Protein AF-A0A0M3HTD2-F1 (afdb_monomer_lite)

Foldseek 3Di:
DLVVVLVCLCVVCVVVVNNVVSVVVSVVSVVVVVVVCCVPPVPVVVVVVVVVVVCCVVPVVVVVVVVVVVVDDPPPDDPVNVVVVVVVVVVVLVVQLVVQLVVCVVVVDDPVVSNVRSVVVNDPPCVVVVVVVVVVVVVVVVVVVVVVVVVVVVVVVPPD

Organism: Ascaris lumbricoides (NCBI:txid6252)

Structure (mmCIF, N/CA/C/O backbone):
data_AF-A0A0M3HTD2-F1
#
_entry.id   AF-A0A0M3HTD2-F1
#
loop_
_atom_site.group_PDB
_atom_site.id
_atom_site.type_symbol
_atom_site.label_atom_id
_atom_site.label_alt_id
_atom_site.label_comp_id
_atom_site.label_asym_id
_atom_site.label_entity_id
_atom_site.label_seq_id
_atom_site.pdbx_PDB_ins_code
_atom_site.Cartn_x
_atom_site.Cartn_y
_atom_site.Cartn_z
_atom_site.occupancy
_atom_site.B_iso_or_equiv
_atom_site.auth_seq_id
_atom_site.auth_comp_id
_atom_site.auth_asym_id
_atom_site.auth_atom_id
_atom_site.pdbx_PDB_model_num
ATOM 1 N N . MET A 1 1 ? -11.853 -19.263 -11.765 1.00 74.38 1 MET A N 1
ATOM 2 C CA . MET A 1 1 ? -11.130 -20.191 -10.865 1.00 74.38 1 MET A CA 1
ATOM 3 C C . MET A 1 1 ? -10.338 -19.459 -9.788 1.00 74.38 1 MET A C 1
ATOM 5 O O . MET A 1 1 ? -10.539 -19.754 -8.624 1.00 74.38 1 MET A O 1
ATOM 9 N N . LEU A 1 2 ? -9.506 -18.466 -10.119 1.00 84.75 2 LEU A N 1
ATOM 10 C CA . LEU A 1 2 ? -8.703 -17.774 -9.099 1.00 84.75 2 LEU A CA 1
ATOM 11 C C . LEU A 1 2 ? -9.551 -17.008 -8.065 1.00 84.75 2 LEU A C 1
ATOM 13 O O . LEU A 1 2 ? -9.326 -17.150 -6.870 1.00 84.75 2 LEU A O 1
ATOM 17 N N . LEU A 1 3 ? -10.589 -16.291 -8.515 1.00 87.00 3 LEU A N 1
ATOM 18 C CA . LEU A 1 3 ? -11.537 -15.593 -7.635 1.00 87.00 3 LEU A CA 1
ATOM 19 C C . LEU A 1 3 ? -12.274 -16.553 -6.684 1.00 87.00 3 LEU A C 1
ATOM 21 O O . LEU A 1 3 ? -12.353 -16.298 -5.490 1.00 87.00 3 LEU A O 1
ATOM 25 N N . SER A 1 4 ? -12.784 -17.678 -7.196 1.00 91.00 4 SER A N 1
ATOM 26 C CA . SER A 1 4 ? -13.514 -18.662 -6.387 1.00 91.00 4 SER A CA 1
ATOM 27 C C . SER A 1 4 ? -12.612 -19.320 -5.345 1.00 91.00 4 SER A C 1
ATOM 29 O O . SER A 1 4 ? -13.015 -19.482 -4.198 1.00 91.00 4 SER A O 1
ATOM 31 N N . THR A 1 5 ? -11.369 -19.644 -5.714 1.00 89.81 5 THR A N 1
ATOM 32 C CA . THR A 1 5 ? -10.379 -20.174 -4.771 1.00 89.81 5 THR A CA 1
ATOM 33 C C . THR A 1 5 ? -9.983 -19.118 -3.738 1.00 89.81 5 THR A C 1
ATOM 35 O O . THR A 1 5 ? -9.890 -19.439 -2.558 1.00 89.81 5 THR A O 1
ATOM 38 N N . ALA A 1 6 ? -9.829 -17.850 -4.132 1.00 91.19 6 ALA A N 1
ATOM 39 C CA . ALA A 1 6 ? -9.536 -16.763 -3.199 1.00 91.19 6 ALA A CA 1
ATOM 40 C C . ALA A 1 6 ? -10.668 -16.547 -2.180 1.00 91.19 6 ALA A C 1
ATOM 42 O O . ALA A 1 6 ? -10.401 -16.424 -0.987 1.00 91.19 6 ALA A O 1
ATOM 43 N N . LEU A 1 7 ? -11.928 -16.573 -2.625 1.00 91.50 7 LEU A N 1
ATOM 44 C CA . LEU A 1 7 ? -13.091 -16.503 -1.736 1.00 91.50 7 LEU A CA 1
ATOM 45 C C . LEU A 1 7 ? -13.151 -17.711 -0.791 1.00 91.50 7 LEU A C 1
ATOM 47 O O . LEU A 1 7 ? -13.395 -17.536 0.400 1.00 91.50 7 LEU A O 1
ATOM 51 N N . ALA A 1 8 ? -12.860 -18.917 -1.288 1.00 91.44 8 ALA A N 1
ATOM 52 C CA . ALA A 1 8 ? -12.800 -20.119 -0.458 1.00 91.44 8 ALA A CA 1
ATOM 53 C C . ALA A 1 8 ? -11.725 -20.014 0.636 1.00 91.44 8 ALA A C 1
ATOM 55 O O . ALA A 1 8 ? -12.004 -20.339 1.786 1.00 91.44 8 ALA A O 1
ATOM 56 N N . PHE A 1 9 ? -10.530 -19.499 0.323 1.00 90.88 9 PHE A N 1
ATOM 57 C CA . PHE A 1 9 ? -9.494 -19.253 1.334 1.00 90.88 9 PHE A CA 1
ATOM 58 C C . PHE A 1 9 ? -9.879 -18.141 2.314 1.00 90.88 9 PHE A C 1
ATOM 60 O O . PHE A 1 9 ? -9.595 -18.260 3.504 1.00 90.88 9 PHE A O 1
ATOM 67 N N . LEU A 1 10 ? -10.559 -17.088 1.855 1.00 91.19 10 LEU A N 1
ATOM 68 C CA . LEU A 1 10 ? -11.001 -15.995 2.720 1.00 91.19 10 LEU A CA 1
ATOM 69 C C . LEU A 1 10 ? -12.034 -16.471 3.752 1.00 91.19 10 LEU A C 1
ATOM 71 O O . LEU A 1 10 ? -11.874 -16.232 4.950 1.00 91.19 10 LEU A O 1
ATOM 75 N N . PHE A 1 11 ? -13.072 -17.179 3.302 1.00 92.44 11 PHE A N 1
ATOM 76 C CA . PHE A 1 11 ? -14.109 -17.713 4.186 1.00 92.44 11 PHE A CA 1
ATOM 77 C C . PHE A 1 11 ? -13.612 -18.907 5.005 1.00 92.44 11 PHE A C 1
ATOM 79 O O . PHE A 1 11 ? -13.913 -18.994 6.194 1.00 92.44 11 PHE A O 1
ATOM 86 N N . GLY A 1 12 ? -12.791 -19.777 4.412 1.00 91.00 12 GLY A N 1
ATOM 87 C CA . GLY A 1 12 ? -12.184 -20.916 5.101 1.00 91.00 12 GLY A CA 1
ATOM 88 C C . GLY A 1 12 ? -11.265 -20.483 6.242 1.00 91.00 12 GLY A C 1
ATOM 89 O O . GLY A 1 12 ? -11.370 -20.997 7.351 1.00 91.00 12 GLY A O 1
ATOM 90 N N . SER A 1 13 ? -10.429 -19.465 6.023 1.00 91.06 13 SER A N 1
ATOM 91 C CA . SER A 1 13 ? -9.562 -18.925 7.077 1.00 91.06 13 SER A CA 1
ATOM 92 C C . SER A 1 13 ? -10.359 -18.265 8.204 1.00 91.06 13 SER A C 1
ATOM 94 O O . SER A 1 13 ? -9.965 -18.336 9.368 1.00 91.06 13 SER A O 1
ATOM 96 N N . ARG A 1 14 ? -11.510 -17.664 7.877 1.00 89.00 14 ARG A N 1
ATOM 97 C CA . ARG A 1 14 ? -12.422 -17.099 8.877 1.00 89.00 14 ARG A CA 1
ATOM 98 C C . ARG A 1 14 ? -13.110 -18.185 9.707 1.00 89.00 14 ARG A C 1
ATOM 100 O O . ARG A 1 14 ? -13.253 -17.998 10.909 1.00 89.00 14 ARG A O 1
ATOM 107 N N . ALA A 1 15 ? -13.468 -19.319 9.102 1.00 91.12 15 ALA A N 1
ATOM 108 C CA . ALA A 1 15 ? -14.055 -20.461 9.808 1.00 91.12 15 ALA A CA 1
ATOM 109 C C . ALA A 1 15 ? -13.076 -21.123 10.797 1.00 91.12 15 ALA A C 1
ATOM 111 O O . ALA A 1 15 ? -13.491 -21.588 11.852 1.00 91.12 15 ALA A O 1
ATOM 112 N N . ILE A 1 16 ? -11.775 -21.120 10.483 1.00 88.94 16 ILE A N 1
ATOM 113 C CA . ILE A 1 16 ? -10.708 -21.674 11.340 1.00 88.94 16 ILE A CA 1
ATOM 114 C C . ILE A 1 16 ? -10.308 -20.695 12.471 1.00 88.94 16 ILE A C 1
ATOM 116 O O . ILE A 1 16 ? -9.540 -21.043 13.361 1.00 88.94 16 ILE A O 1
ATOM 120 N N . GLY A 1 17 ? -10.827 -19.460 12.472 1.00 88.62 17 GLY A N 1
ATOM 121 C CA . GLY A 1 17 ? -10.496 -18.431 13.468 1.00 88.62 17 GLY A CA 1
ATOM 122 C C . GLY A 1 17 ? -9.190 -17.673 13.192 1.00 88.62 17 GLY A C 1
ATOM 123 O O . GLY A 1 17 ? -8.854 -16.733 13.909 1.00 88.62 17 GLY A O 1
ATOM 124 N N . CYS A 1 18 ? -8.469 -18.003 12.117 1.00 83.06 18 CYS A N 1
ATOM 125 C CA . CYS A 1 18 ? -7.273 -17.279 11.686 1.00 83.06 18 CYS A CA 1
ATOM 126 C C . CYS A 1 18 ? -7.641 -16.192 10.669 1.00 83.06 18 CYS A C 1
ATOM 128 O O . CYS A 1 18 ? -7.528 -16.387 9.464 1.00 83.06 18 CYS A O 1
ATOM 130 N N . GLN A 1 19 ? -8.068 -15.017 11.125 1.00 78.19 19 GLN A N 1
ATOM 131 C CA . GLN A 1 19 ? -8.617 -13.987 10.231 1.00 78.19 19 GLN A CA 1
ATOM 132 C C . GLN A 1 19 ? -7.586 -13.382 9.252 1.00 78.19 19 GLN A C 1
ATOM 134 O O . GLN A 1 19 ? -7.939 -13.021 8.131 1.00 78.19 19 GLN A O 1
ATOM 139 N N . SER A 1 20 ? -6.305 -13.320 9.634 1.00 82.69 20 SER A N 1
ATOM 140 C CA . SER A 1 20 ? -5.223 -12.771 8.800 1.00 82.69 20 SER A CA 1
ATOM 141 C C . SER A 1 20 ? -4.640 -13.778 7.800 1.00 82.69 20 SER A C 1
ATOM 143 O O . SER A 1 20 ? -4.235 -13.388 6.704 1.00 82.69 20 SER A O 1
ATOM 145 N N . GLY A 1 21 ? -4.632 -15.074 8.138 1.00 87.44 21 GLY A N 1
ATOM 146 C CA . GLY A 1 21 ? -3.997 -16.129 7.336 1.00 87.44 21 GLY A CA 1
ATOM 147 C C . GLY A 1 21 ? -4.546 -16.233 5.911 1.00 87.44 21 GLY A C 1
ATOM 148 O O . GLY A 1 21 ? -3.784 -16.420 4.963 1.00 87.44 21 GLY A O 1
ATOM 149 N N . GLY A 1 22 ? -5.852 -16.018 5.740 1.00 89.62 22 GLY A N 1
ATOM 150 C CA . GLY A 1 22 ? -6.523 -16.079 4.444 1.00 89.62 22 GLY A CA 1
ATOM 151 C C . GLY A 1 22 ? -6.003 -15.029 3.469 1.00 89.62 22 GLY A C 1
ATOM 152 O O . GLY A 1 22 ? -5.741 -15.349 2.314 1.00 89.62 22 GLY A O 1
ATOM 153 N N . VAL A 1 23 ? -5.767 -13.798 3.932 1.00 90.25 23 VAL A N 1
ATOM 154 C CA . VAL A 1 23 ? -5.247 -12.713 3.081 1.00 90.25 23 VAL A CA 1
ATOM 155 C C . VAL A 1 23 ? -3.831 -13.035 2.601 1.00 90.25 23 VAL A C 1
ATOM 157 O O . VAL A 1 23 ? -3.532 -12.878 1.415 1.00 90.25 23 VAL A O 1
ATOM 160 N N . PHE A 1 24 ? -2.977 -13.558 3.487 1.00 90.25 24 PHE A N 1
ATOM 161 C CA . PHE A 1 24 ? -1.629 -13.995 3.116 1.00 90.25 24 PHE A CA 1
ATOM 162 C C . PHE A 1 24 ? -1.655 -15.159 2.118 1.00 90.25 24 PHE A C 1
ATOM 164 O O . PHE A 1 24 ? -0.933 -15.124 1.121 1.00 90.25 24 PHE A O 1
ATOM 171 N N . ALA A 1 25 ? -2.520 -16.153 2.331 1.00 91.38 25 ALA A N 1
ATOM 172 C CA . ALA A 1 25 ? -2.673 -17.279 1.412 1.00 91.38 25 ALA A CA 1
ATOM 173 C C . ALA A 1 25 ? -3.113 -16.816 0.014 1.00 91.38 25 ALA A C 1
ATOM 175 O O . ALA A 1 25 ? -2.529 -17.225 -0.991 1.00 91.38 25 ALA A O 1
ATOM 176 N N . ILE A 1 26 ? -4.087 -15.904 -0.061 1.00 93.81 26 ILE A N 1
ATOM 177 C CA . ILE A 1 26 ? -4.566 -15.329 -1.325 1.00 93.81 26 ILE A CA 1
ATOM 178 C C . ILE A 1 26 ? -3.446 -14.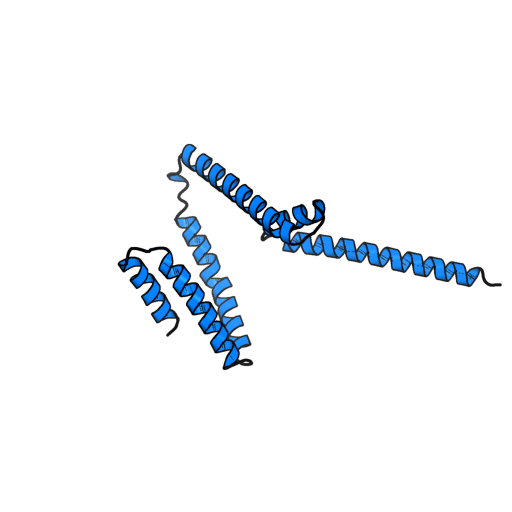559 -2.037 1.00 93.81 26 ILE A C 1
ATOM 180 O O . ILE A 1 26 ? -3.300 -14.686 -3.256 1.00 93.81 26 ILE A O 1
ATOM 184 N N . ALA A 1 27 ? -2.627 -13.799 -1.303 1.00 92.19 27 ALA A N 1
ATOM 185 C CA . ALA A 1 27 ? -1.503 -13.064 -1.880 1.00 92.19 27 ALA A CA 1
ATOM 186 C C . ALA A 1 27 ? -0.476 -14.010 -2.523 1.00 92.19 27 ALA A C 1
ATOM 188 O O . ALA A 1 27 ? -0.114 -13.831 -3.688 1.00 92.19 27 ALA A O 1
ATOM 189 N N . VAL A 1 28 ? -0.067 -15.061 -1.805 1.00 93.62 28 VAL A N 1
ATOM 190 C CA . VAL A 1 28 ? 0.881 -16.064 -2.316 1.00 93.62 28 VAL A CA 1
ATOM 191 C C . VAL A 1 28 ? 0.306 -16.792 -3.535 1.00 93.62 28 VAL A C 1
ATOM 193 O O . VAL A 1 28 ? 0.978 -16.902 -4.562 1.00 93.62 28 VAL A O 1
ATOM 196 N N . LEU A 1 29 ? -0.957 -17.219 -3.472 1.00 92.38 29 LEU A N 1
ATOM 197 C CA . LEU A 1 29 ? -1.641 -17.877 -4.590 1.00 92.38 29 LEU A CA 1
ATOM 198 C C . LEU A 1 29 ? -1.709 -16.988 -5.834 1.00 92.38 29 LEU A C 1
ATOM 200 O O . LEU A 1 29 ? -1.495 -17.466 -6.950 1.00 92.38 29 LEU A O 1
ATOM 204 N N . THR A 1 30 ? -1.962 -15.693 -5.651 1.00 90.81 30 THR A N 1
ATOM 205 C CA . THR A 1 30 ? -2.025 -14.731 -6.757 1.00 90.81 30 THR A CA 1
ATOM 206 C C . THR A 1 30 ? -0.654 -14.552 -7.409 1.00 90.81 30 THR A C 1
ATOM 208 O O . THR A 1 30 ? -0.564 -14.562 -8.635 1.00 90.81 30 THR A O 1
ATOM 211 N N . ILE A 1 31 ? 0.428 -14.476 -6.623 1.00 91.31 31 ILE A N 1
ATOM 212 C CA . ILE A 1 31 ? 1.802 -14.393 -7.152 1.00 91.31 31 ILE A CA 1
ATOM 213 C C . ILE A 1 31 ? 2.138 -15.638 -7.983 1.00 91.31 31 ILE A C 1
ATOM 215 O O . ILE A 1 31 ? 2.624 -15.514 -9.109 1.00 91.31 31 ILE A O 1
ATOM 219 N N . ILE A 1 32 ? 1.833 -16.833 -7.467 1.00 92.44 32 ILE A N 1
ATOM 220 C CA . ILE A 1 32 ? 2.083 -18.102 -8.168 1.00 92.44 32 ILE A CA 1
ATOM 221 C C . ILE A 1 32 ? 1.291 -18.164 -9.477 1.00 92.44 32 ILE A C 1
ATOM 223 O O . ILE A 1 32 ? 1.823 -18.559 -10.516 1.00 92.44 32 ILE A O 1
ATOM 227 N N . ALA A 1 33 ? 0.025 -17.756 -9.450 1.00 90.00 33 ALA A N 1
ATOM 228 C CA . ALA A 1 33 ? -0.820 -17.770 -10.633 1.00 90.00 33 ALA A CA 1
ATOM 229 C C . ALA A 1 33 ? -0.348 -16.781 -11.704 1.00 90.00 33 ALA A C 1
ATOM 231 O O . ALA A 1 33 ? -0.285 -17.147 -12.876 1.00 90.00 33 ALA A O 1
ATOM 232 N N . VAL A 1 34 ? 0.038 -15.561 -11.315 1.00 87.12 34 VAL A N 1
ATOM 233 C CA . VAL A 1 34 ? 0.607 -14.574 -12.245 1.00 87.12 34 VAL A CA 1
ATOM 234 C C . VAL A 1 34 ? 1.922 -15.089 -12.832 1.00 87.12 34 VAL A C 1
ATOM 236 O O . VAL A 1 34 ? 2.151 -14.935 -14.031 1.00 87.12 34 VAL A O 1
ATOM 239 N N . TYR A 1 35 ? 2.768 -15.739 -12.029 1.00 89.50 35 TYR A N 1
ATOM 240 C CA . TYR A 1 35 ? 4.014 -16.336 -12.510 1.00 89.50 35 TYR A CA 1
ATOM 241 C C . TYR A 1 35 ? 3.764 -17.441 -13.548 1.00 89.50 35 TYR A C 1
ATOM 243 O O . TYR A 1 35 ? 4.345 -17.404 -14.634 1.00 89.50 35 TYR A O 1
ATOM 251 N N . ARG A 1 36 ? 2.850 -18.379 -13.262 1.00 89.62 36 ARG A N 1
ATOM 252 C CA . ARG A 1 36 ? 2.474 -19.449 -14.205 1.00 89.62 36 ARG A CA 1
ATOM 253 C C . ARG A 1 36 ? 1.853 -18.894 -15.483 1.00 89.62 36 ARG A C 1
ATOM 255 O O . ARG A 1 36 ? 2.244 -19.293 -16.573 1.00 89.62 36 ARG A O 1
ATOM 262 N N . TRP A 1 37 ? 0.960 -17.912 -15.363 1.00 86.00 37 TRP A N 1
ATOM 263 C CA . TRP A 1 37 ? 0.348 -17.263 -16.523 1.00 86.00 37 TRP A CA 1
ATOM 264 C C . TRP A 1 37 ? 1.409 -16.584 -17.405 1.00 86.00 37 TRP A C 1
ATOM 266 O O . TRP A 1 37 ? 1.365 -16.707 -18.631 1.00 86.00 37 TRP A O 1
ATOM 276 N N . LYS A 1 38 ? 2.405 -15.922 -16.794 1.00 86.50 38 LYS A N 1
ATOM 277 C CA . LYS A 1 38 ? 3.559 -15.327 -17.495 1.00 86.50 38 LYS A CA 1
ATOM 278 C C . LYS A 1 38 ? 4.401 -16.336 -18.259 1.00 86.50 38 LYS A C 1
ATOM 280 O O . LYS A 1 38 ? 4.954 -15.962 -19.294 1.00 86.50 38 LYS A O 1
ATOM 285 N N . LEU A 1 39 ? 4.488 -17.572 -17.783 1.00 86.69 39 LEU A N 1
ATOM 286 C CA . LEU A 1 39 ? 5.197 -18.641 -18.475 1.00 86.69 39 LEU A CA 1
ATOM 287 C C . LEU A 1 39 ? 4.416 -19.128 -19.706 1.00 86.69 39 LEU A C 1
ATOM 289 O O . LEU A 1 39 ? 4.992 -19.207 -20.788 1.00 86.69 39 LEU A O 1
ATOM 293 N N . ASP A 1 40 ? 3.108 -19.355 -19.561 1.00 87.00 40 ASP A N 1
ATOM 294 C CA . ASP A 1 40 ? 2.279 -19.964 -20.610 1.00 87.00 40 ASP A CA 1
ATOM 295 C C . ASP A 1 40 ? 1.931 -19.007 -21.768 1.00 87.00 40 ASP A C 1
ATOM 297 O O . ASP A 1 40 ? 1.770 -19.447 -22.904 1.00 87.00 40 ASP A O 1
ATOM 301 N N . ASN A 1 41 ? 1.788 -17.694 -21.525 1.00 79.12 41 ASN A N 1
ATOM 302 C CA . ASN A 1 41 ? 1.250 -16.757 -22.531 1.00 79.12 41 ASN A CA 1
ATOM 303 C C . ASN A 1 41 ? 1.932 -15.372 -22.538 1.00 79.12 41 ASN A C 1
ATOM 305 O O . ASN A 1 41 ? 1.297 -14.341 -22.298 1.00 79.12 41 ASN A O 1
ATOM 309 N N . ARG A 1 42 ? 3.223 -15.322 -22.893 1.00 72.62 42 ARG A N 1
ATOM 310 C CA . ARG A 1 42 ? 4.073 -14.107 -22.842 1.00 72.62 42 ARG A CA 1
ATOM 311 C C . ARG A 1 42 ? 3.512 -12.881 -23.585 1.00 72.62 42 ARG A C 1
ATOM 313 O O . ARG A 1 42 ? 3.614 -11.772 -23.074 1.00 72.62 42 ARG A O 1
ATOM 320 N N . TYR A 1 43 ? 2.911 -13.056 -24.766 1.00 72.19 43 TYR A N 1
ATOM 321 C CA . TYR A 1 43 ? 2.492 -11.931 -25.624 1.00 72.19 43 TYR A CA 1
ATOM 322 C C . TYR A 1 43 ? 1.066 -11.420 -25.357 1.00 72.19 43 TYR A C 1
ATOM 324 O O . TYR A 1 43 ? 0.788 -10.240 -25.563 1.00 72.19 43 TYR A O 1
ATOM 332 N N . LYS A 1 44 ? 0.151 -12.278 -24.881 1.00 75.06 44 LYS A N 1
ATOM 333 C CA . LYS A 1 44 ? -1.265 -11.913 -24.653 1.00 75.06 44 LYS A CA 1
ATOM 334 C C . LYS A 1 44 ? -1.494 -11.203 -23.311 1.00 75.06 44 LYS A C 1
ATOM 336 O O . LYS A 1 44 ? -2.442 -10.437 -23.183 1.00 75.06 44 LYS A O 1
ATOM 341 N N . ILE A 1 45 ? -0.587 -11.381 -22.350 1.00 80.50 45 ILE A N 1
ATOM 342 C CA . ILE A 1 45 ? -0.656 -10.787 -21.002 1.00 80.50 45 ILE A CA 1
ATOM 343 C C . ILE A 1 45 ? -0.721 -9.267 -21.000 1.00 80.50 45 ILE A C 1
ATOM 345 O O . ILE A 1 45 ? -1.408 -8.690 -20.167 1.00 80.50 45 ILE A O 1
ATOM 349 N N . ILE A 1 46 ? -0.033 -8.611 -21.935 1.00 81.00 46 ILE A N 1
ATOM 350 C CA . ILE A 1 46 ? 0.120 -7.152 -21.912 1.00 81.00 46 ILE A CA 1
ATOM 351 C C . ILE A 1 46 ? -1.239 -6.449 -22.062 1.00 81.00 46 ILE A C 1
ATOM 353 O O . ILE A 1 46 ? -1.437 -5.374 -21.500 1.00 81.00 46 ILE A O 1
ATOM 357 N N . LYS A 1 47 ? -2.185 -7.036 -22.809 1.00 83.56 47 LYS A N 1
ATOM 358 C CA . LYS A 1 47 ? -3.538 -6.474 -22.957 1.00 83.56 47 LYS A CA 1
ATOM 359 C C . LYS A 1 47 ? -4.368 -6.664 -21.686 1.00 83.56 47 LYS A C 1
ATOM 361 O O . LYS A 1 47 ? -4.965 -5.702 -21.212 1.00 83.56 47 LYS A O 1
ATOM 366 N N . GLU A 1 48 ? -4.338 -7.864 -21.113 1.00 85.12 48 GLU A N 1
ATOM 367 C CA . GLU A 1 48 ? -5.100 -8.213 -19.907 1.00 85.12 48 GLU A CA 1
ATOM 368 C C . GLU A 1 48 ? -4.603 -7.455 -18.666 1.00 85.12 48 GLU A C 1
ATOM 370 O O . GLU A 1 48 ? -5.397 -6.921 -17.895 1.00 85.12 48 GLU A O 1
ATOM 375 N N . GLU A 1 49 ? -3.282 -7.325 -18.500 1.00 86.06 49 GLU A N 1
ATOM 376 C CA . GLU A 1 49 ? -2.673 -6.580 -17.390 1.00 86.06 49 GLU A CA 1
ATOM 377 C C . GLU A 1 49 ? -3.046 -5.090 -17.445 1.00 86.06 49 GLU A C 1
ATOM 379 O O . GLU A 1 49 ? -3.353 -4.476 -16.419 1.00 86.06 49 GLU A O 1
ATOM 384 N N . LYS A 1 50 ? -3.097 -4.510 -18.653 1.00 88.00 50 LYS A N 1
ATOM 385 C CA . LYS A 1 50 ? -3.546 -3.125 -18.853 1.00 88.00 50 LYS A CA 1
ATOM 386 C C . LYS A 1 50 ? -5.023 -2.957 -18.514 1.00 88.00 50 LYS A C 1
ATOM 388 O O . LYS A 1 50 ? -5.364 -2.013 -17.807 1.00 88.00 50 LYS A O 1
ATOM 393 N N . ALA A 1 51 ? -5.881 -3.867 -18.973 1.00 89.25 51 ALA A N 1
ATOM 394 C CA . ALA A 1 51 ? -7.308 -3.831 -18.658 1.00 89.25 51 ALA A CA 1
ATOM 395 C C . ALA A 1 51 ? -7.550 -3.918 -17.141 1.00 89.25 51 ALA A C 1
ATOM 397 O O . ALA A 1 51 ? -8.298 -3.112 -16.587 1.00 89.25 51 ALA A O 1
ATOM 398 N N . PHE A 1 52 ? -6.847 -4.824 -16.454 1.00 87.50 52 PHE A N 1
ATOM 399 C CA . PHE A 1 52 ? -6.940 -4.966 -15.002 1.00 87.50 52 PHE A CA 1
ATOM 400 C C . PHE A 1 52 ? -6.420 -3.731 -14.256 1.00 87.50 52 PHE A C 1
ATOM 402 O O . PHE A 1 52 ? -7.032 -3.290 -13.286 1.00 87.50 52 PHE A O 1
ATOM 409 N N . THR A 1 53 ? -5.327 -3.127 -14.731 1.00 88.69 53 THR A N 1
ATOM 410 C CA . THR A 1 53 ? -4.787 -1.888 -14.148 1.00 88.69 53 THR A CA 1
ATOM 411 C C . THR A 1 53 ? -5.795 -0.744 -14.239 1.00 88.69 53 THR A C 1
ATOM 413 O O . THR A 1 53 ? -6.048 -0.071 -13.241 1.00 88.69 53 THR A O 1
ATOM 416 N N . VAL A 1 54 ? -6.413 -0.554 -15.408 1.00 92.50 54 VAL A N 1
ATOM 417 C CA . VAL A 1 54 ? -7.429 0.490 -15.613 1.00 92.50 54 VAL A CA 1
ATOM 418 C C . VAL A 1 54 ? -8.659 0.227 -14.744 1.00 92.50 54 VAL A C 1
ATOM 420 O O . VAL A 1 54 ? -9.140 1.142 -14.078 1.00 92.50 54 VAL A O 1
ATOM 423 N N . MET A 1 55 ? -9.129 -1.023 -14.678 1.00 91.56 55 MET A N 1
ATOM 424 C CA . MET A 1 55 ? -10.235 -1.411 -13.798 1.00 91.56 55 MET A CA 1
ATOM 425 C C . MET A 1 55 ? -9.918 -1.108 -12.327 1.00 91.56 55 MET A C 1
ATOM 427 O O . MET A 1 55 ? -10.743 -0.529 -11.622 1.00 91.56 55 MET A O 1
ATOM 431 N N . PHE A 1 56 ? -8.715 -1.449 -11.864 1.00 88.62 56 PHE A N 1
ATOM 432 C CA . PHE A 1 56 ? -8.303 -1.208 -10.484 1.00 88.62 56 PHE A CA 1
ATOM 433 C C . PHE A 1 56 ? -8.222 0.288 -10.156 1.00 88.62 56 PHE A C 1
ATOM 435 O O . PHE A 1 56 ? -8.700 0.711 -9.103 1.00 88.62 56 PHE A O 1
ATOM 442 N N . GLN A 1 57 ? -7.655 1.097 -11.054 1.00 91.31 57 GLN A N 1
ATOM 443 C CA . GLN A 1 57 ? -7.518 2.541 -10.848 1.00 91.31 57 GLN A CA 1
ATOM 444 C C . GLN A 1 57 ? -8.862 3.273 -10.862 1.00 91.31 57 GLN A C 1
ATOM 446 O O . GLN A 1 57 ? -9.066 4.170 -10.049 1.00 91.31 57 GLN A O 1
ATOM 451 N N . LEU A 1 58 ? -9.777 2.895 -11.759 1.00 92.50 58 LEU A N 1
ATOM 452 C CA . LEU A 1 58 ? -11.065 3.577 -11.900 1.00 92.50 58 LEU A CA 1
ATOM 453 C C . LEU A 1 58 ? -12.111 3.111 -10.887 1.00 92.50 58 LEU A C 1
ATOM 455 O O . LEU A 1 58 ? -12.948 3.910 -10.481 1.00 92.50 58 LEU A O 1
ATOM 459 N N . PHE A 1 59 ? -12.087 1.837 -10.490 1.00 91.44 59 PHE A N 1
ATOM 460 C CA . PHE A 1 59 ? -13.126 1.259 -9.639 1.00 91.44 59 PHE A CA 1
ATOM 461 C C . PHE A 1 59 ? -12.617 0.931 -8.235 1.00 91.44 59 PHE A C 1
ATOM 463 O O . PHE A 1 59 ? -13.074 1.515 -7.256 1.00 91.44 59 PHE A O 1
ATOM 470 N N . SER A 1 60 ? -11.651 0.020 -8.106 1.00 90.06 60 SER A N 1
ATOM 471 C CA . SER A 1 60 ? -11.235 -0.482 -6.788 1.00 90.06 60 SER A CA 1
ATOM 472 C C . SER A 1 60 ? -10.575 0.586 -5.920 1.00 90.06 60 SER A C 1
ATOM 474 O O . SER A 1 60 ? -10.853 0.655 -4.726 1.00 90.06 60 SER A O 1
ATOM 476 N N . MET A 1 61 ? -9.726 1.432 -6.504 1.00 91.12 61 MET A N 1
ATOM 477 C CA . MET A 1 61 ? -9.011 2.482 -5.781 1.00 91.12 61 MET A CA 1
ATOM 478 C C . MET A 1 61 ? -9.960 3.494 -5.110 1.00 91.12 61 MET A C 1
ATOM 480 O O . MET A 1 61 ? -9.870 3.638 -3.889 1.00 91.12 61 MET A O 1
ATOM 484 N N . PRO A 1 62 ? -10.895 4.159 -5.820 1.00 92.25 62 PRO A N 1
ATOM 485 C CA . PRO A 1 62 ? -11.838 5.069 -5.172 1.00 92.25 62 PRO A CA 1
ATOM 486 C C . PRO A 1 62 ? -12.781 4.351 -4.202 1.00 92.25 62 PRO A C 1
ATOM 488 O O . PRO A 1 62 ? -13.073 4.904 -3.147 1.00 92.25 62 PRO A O 1
ATOM 491 N N . VAL A 1 63 ? -13.202 3.112 -4.493 1.00 94.00 63 VAL A N 1
ATOM 492 C CA . VAL A 1 63 ? -14.045 2.325 -3.573 1.00 94.00 63 VAL A CA 1
ATOM 493 C C . VAL A 1 63 ? -13.324 2.044 -2.253 1.00 94.00 63 VAL A C 1
ATOM 495 O O . VAL A 1 63 ? -13.926 2.201 -1.196 1.00 94.00 63 VAL A O 1
ATOM 498 N N . MET A 1 64 ? -12.037 1.681 -2.281 1.00 90.75 64 MET A N 1
ATOM 499 C CA . MET A 1 64 ? -11.253 1.469 -1.058 1.00 90.75 64 MET A CA 1
ATOM 500 C C . MET A 1 64 ? -11.133 2.751 -0.231 1.00 90.75 64 MET A C 1
ATOM 502 O O . MET A 1 64 ? -11.292 2.703 0.986 1.00 90.75 64 MET A O 1
ATOM 506 N N . PHE A 1 65 ? -10.899 3.898 -0.874 1.00 90.00 65 PHE A N 1
ATOM 507 C CA . PHE A 1 65 ? -10.861 5.181 -0.168 1.00 90.00 65 PHE A CA 1
ATOM 508 C C . PHE A 1 65 ? -12.225 5.581 0.394 1.00 90.00 65 PHE A C 1
ATOM 510 O O . PHE A 1 65 ? -12.289 6.071 1.518 1.00 90.00 65 PHE A O 1
ATOM 517 N N . ALA A 1 66 ? -13.306 5.329 -0.344 1.00 92.44 66 ALA A N 1
ATOM 518 C CA . ALA A 1 66 ? -14.662 5.582 0.125 1.00 92.44 66 ALA A CA 1
ATOM 519 C C . ALA A 1 66 ? -15.017 4.709 1.337 1.00 92.44 66 ALA A C 1
ATOM 521 O O . ALA A 1 66 ? -15.592 5.217 2.291 1.00 92.44 66 ALA A O 1
ATOM 522 N N . LEU A 1 67 ? -14.628 3.428 1.339 1.00 90.06 67 LEU A N 1
ATOM 523 C CA . LEU A 1 67 ? -14.867 2.519 2.465 1.00 90.06 67 LEU A CA 1
ATOM 524 C C . LEU A 1 67 ? -14.087 2.928 3.716 1.00 90.06 67 LEU A C 1
ATOM 526 O O . LEU A 1 67 ? -14.656 2.975 4.799 1.00 90.06 67 LEU A O 1
ATOM 530 N N . ILE A 1 68 ? -12.801 3.257 3.563 1.00 89.31 68 ILE A N 1
ATOM 531 C CA . ILE A 1 68 ? -11.974 3.738 4.680 1.00 89.31 68 ILE A CA 1
ATOM 532 C C . ILE A 1 68 ? -12.536 5.059 5.222 1.00 89.31 68 ILE A C 1
ATOM 534 O O . ILE A 1 68 ? -12.562 5.262 6.430 1.00 89.31 68 ILE A O 1
ATOM 538 N N . GLY A 1 69 ? -12.997 5.948 4.336 1.00 86.56 69 GLY A N 1
ATOM 539 C CA . GLY A 1 69 ? -13.642 7.201 4.723 1.00 86.56 69 GLY A CA 1
ATOM 540 C C . GLY A 1 69 ? -14.997 6.999 5.404 1.00 86.56 69 GLY A C 1
ATOM 541 O O . GLY A 1 69 ? -15.320 7.744 6.319 1.00 86.56 69 GLY A O 1
ATOM 542 N N . TYR A 1 70 ? -15.762 5.984 4.998 1.00 87.31 70 TYR A N 1
ATOM 543 C CA . TYR A 1 70 ? -17.033 5.619 5.624 1.00 87.31 70 TYR A CA 1
ATOM 544 C C . TYR A 1 70 ? -16.843 5.079 7.046 1.00 87.31 70 TYR A C 1
ATOM 546 O O . TYR A 1 70 ? -17.583 5.462 7.945 1.00 87.31 70 TYR A O 1
ATOM 554 N N . ASP A 1 71 ? -15.826 4.242 7.261 1.00 84.06 71 ASP A N 1
ATOM 555 C CA . ASP A 1 71 ? -15.469 3.746 8.599 1.00 84.06 71 ASP A CA 1
ATOM 556 C C . ASP A 1 71 ? -14.968 4.869 9.531 1.00 84.06 71 ASP A C 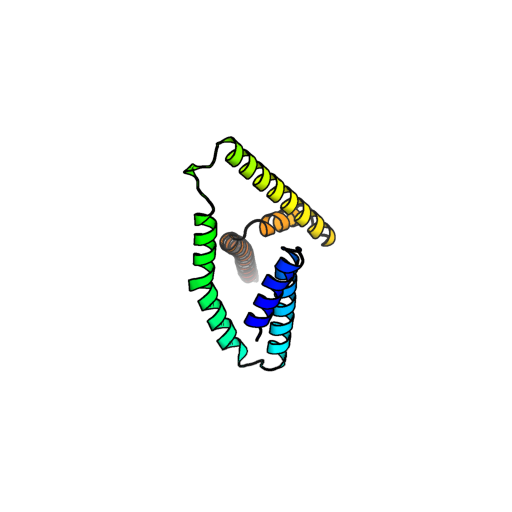1
ATOM 558 O O . ASP A 1 71 ? -14.947 4.713 10.752 1.00 84.06 71 ASP A O 1
ATOM 562 N N . PHE A 1 72 ? -14.550 6.011 8.976 1.00 80.69 72 PHE A N 1
ATOM 563 C CA . PHE A 1 72 ? -14.011 7.135 9.735 1.00 80.69 72 PHE A CA 1
ATOM 564 C C . PHE A 1 72 ? -15.110 8.134 10.135 1.00 80.69 72 PHE A C 1
ATOM 566 O O . PHE A 1 72 ? -15.244 9.218 9.565 1.00 80.69 72 PHE A O 1
ATOM 573 N N . GLU A 1 73 ? -15.900 7.787 11.153 1.00 81.44 73 GLU A N 1
ATOM 574 C CA . GLU A 1 73 ? -16.960 8.658 11.675 1.00 81.44 73 GLU A CA 1
ATOM 575 C C . GLU A 1 73 ? -16.420 9.700 12.679 1.00 81.44 73 GLU A C 1
ATOM 577 O O . GLU A 1 73 ? -16.219 9.423 13.862 1.00 81.44 73 GLU A O 1
ATOM 582 N N . ILE A 1 74 ? -16.216 10.939 12.218 1.00 71.56 74 ILE A N 1
ATOM 583 C CA . ILE A 1 74 ? -15.667 12.056 13.021 1.00 71.56 74 ILE A CA 1
ATOM 584 C C . ILE A 1 74 ? -16.599 12.467 14.172 1.00 71.56 74 ILE A C 1
ATOM 586 O O . ILE A 1 74 ? -16.134 12.908 15.220 1.00 71.56 74 ILE A O 1
ATOM 590 N N . THR A 1 75 ? -17.908 12.276 14.014 1.00 76.94 75 THR A N 1
ATOM 591 C CA . THR A 1 75 ? -18.932 12.671 14.994 1.00 76.94 75 THR A CA 1
ATOM 592 C C . THR A 1 75 ? -18.847 11.897 16.308 1.00 76.94 75 THR A C 1
ATOM 594 O O . THR A 1 75 ? -19.247 12.416 17.347 1.00 76.94 75 THR A O 1
ATOM 597 N N . ASN A 1 76 ? -18.315 10.672 16.271 1.00 74.31 76 ASN A N 1
ATOM 598 C CA . ASN A 1 76 ? -18.226 9.777 17.426 1.00 74.31 76 ASN A CA 1
ATOM 599 C C . ASN A 1 76 ? -16.795 9.696 18.006 1.00 74.31 76 ASN A C 1
ATOM 601 O O . ASN A 1 76 ? -16.522 8.946 18.944 1.00 74.31 76 ASN A O 1
ATOM 605 N N . LEU A 1 77 ? -15.851 10.462 17.446 1.00 75.25 77 LEU A N 1
ATOM 606 C CA . LEU A 1 77 ? -14.444 10.445 17.838 1.00 75.25 77 LEU A CA 1
ATOM 607 C C . LEU A 1 77 ? -14.167 11.490 18.928 1.00 75.25 77 LEU A C 1
ATOM 609 O O . LEU A 1 77 ? -14.033 12.683 18.667 1.00 75.25 77 LEU A O 1
ATOM 613 N N . GLY A 1 78 ? -14.024 11.030 20.172 1.00 84.00 78 GLY A N 1
ATOM 614 C CA . GLY A 1 78 ? -13.531 11.869 21.266 1.00 84.00 78 GLY A CA 1
ATOM 615 C C . GLY A 1 78 ? -12.083 12.332 21.040 1.00 84.00 78 GLY A C 1
ATOM 616 O O . GLY A 1 78 ? -11.271 11.610 20.457 1.00 84.00 78 GLY A O 1
ATOM 617 N N . ILE A 1 79 ? -11.727 13.511 21.573 1.00 82.88 79 ILE A N 1
ATOM 618 C CA . ILE A 1 79 ? -10.368 14.098 21.496 1.00 82.88 79 ILE A CA 1
ATOM 619 C C . ILE A 1 79 ? -9.270 13.094 21.905 1.00 82.88 79 ILE A C 1
ATOM 621 O O . ILE A 1 79 ? -8.195 13.065 21.308 1.00 82.88 79 ILE A O 1
ATOM 625 N N . GLN A 1 80 ? -9.550 12.240 22.895 1.00 84.19 80 GLN A N 1
ATOM 626 C CA . GLN A 1 80 ? -8.606 11.242 23.410 1.00 84.19 80 GLN A CA 1
ATOM 627 C C . GLN A 1 80 ? -8.274 10.157 22.371 1.00 84.19 80 GLN A C 1
ATOM 629 O O . GLN A 1 80 ? -7.112 9.774 22.202 1.00 84.19 80 GLN A O 1
ATOM 634 N N . THR A 1 81 ? -9.279 9.690 21.625 1.00 86.00 81 THR A N 1
ATOM 635 C CA . THR A 1 81 ? -9.111 8.698 20.554 1.00 86.00 81 THR A CA 1
ATOM 636 C C . THR A 1 81 ? -8.299 9.275 19.400 1.00 86.00 81 THR A C 1
ATOM 638 O O . THR A 1 81 ? -7.408 8.605 18.880 1.00 86.00 81 THR A O 1
ATOM 641 N N . ILE A 1 82 ? -8.545 10.541 19.049 1.00 87.44 82 ILE A N 1
ATOM 642 C CA . ILE A 1 82 ? -7.788 11.247 18.007 1.00 87.44 82 ILE A CA 1
ATOM 643 C C . ILE A 1 82 ? -6.312 11.346 18.405 1.00 87.44 82 ILE A C 1
ATOM 645 O O . ILE A 1 82 ? -5.437 10.988 17.616 1.00 87.44 82 ILE A O 1
ATOM 649 N N . LEU A 1 83 ? -6.026 11.760 19.643 1.00 88.00 83 LEU A N 1
ATOM 650 C CA . LEU A 1 83 ? -4.654 11.899 20.130 1.00 88.00 83 LEU A CA 1
ATOM 651 C C . LEU A 1 83 ? -3.910 10.557 20.159 1.00 88.00 83 LEU A C 1
ATOM 653 O O . LEU A 1 83 ? -2.749 10.481 19.756 1.00 88.00 83 LEU A O 1
ATOM 657 N N . THR A 1 84 ? -4.593 9.485 20.564 1.00 88.44 84 THR A N 1
ATOM 658 C CA . THR A 1 84 ? -4.020 8.132 20.568 1.00 88.44 84 THR A CA 1
ATOM 659 C C . THR A 1 84 ? -3.774 7.639 19.140 1.00 88.44 84 THR A C 1
ATOM 661 O O . THR A 1 84 ? -2.727 7.057 18.863 1.00 88.44 84 THR A O 1
ATOM 664 N N . GLY A 1 85 ? -4.675 7.947 18.202 1.00 89.00 85 GLY A N 1
ATOM 665 C CA . GLY A 1 85 ? -4.475 7.691 16.775 1.00 89.00 85 GLY A CA 1
ATOM 666 C C . GLY A 1 85 ? -3.224 8.383 16.227 1.00 89.00 85 GLY A C 1
ATOM 667 O O . GLY A 1 85 ? -2.378 7.730 15.615 1.00 89.00 85 GLY A O 1
ATOM 668 N N . PHE A 1 86 ? -3.046 9.676 16.513 1.00 89.44 86 PHE A N 1
ATOM 669 C CA . PHE A 1 86 ? -1.834 10.415 16.135 1.00 89.44 86 PHE A CA 1
ATOM 670 C C . PHE A 1 86 ? -0.566 9.837 16.776 1.00 89.44 86 PHE A C 1
ATOM 672 O O . PHE A 1 86 ? 0.459 9.728 16.099 1.00 89.44 86 PHE A O 1
ATOM 679 N N . ALA A 1 87 ? -0.628 9.418 18.042 1.00 92.62 87 ALA A N 1
ATOM 6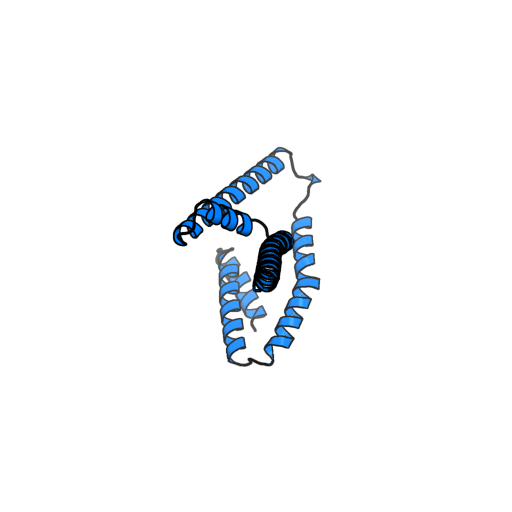80 C CA . ALA A 1 87 ? 0.497 8.777 18.719 1.00 92.62 87 ALA A CA 1
ATOM 681 C C . ALA A 1 87 ? 0.888 7.453 18.040 1.00 92.62 87 ALA A C 1
ATOM 683 O O . ALA A 1 87 ? 2.068 7.230 17.764 1.00 92.62 87 ALA A O 1
ATOM 684 N N . ILE A 1 88 ? -0.089 6.606 17.695 1.00 93.50 88 ILE A N 1
ATOM 685 C CA . ILE A 1 88 ? 0.146 5.339 16.985 1.00 93.50 88 ILE A CA 1
ATOM 686 C C . ILE A 1 88 ? 0.755 5.595 15.601 1.00 93.50 88 ILE A C 1
ATOM 688 O O . ILE A 1 88 ? 1.724 4.930 15.231 1.00 93.50 88 ILE A O 1
ATOM 692 N N . ILE A 1 89 ? 0.235 6.572 14.850 1.00 89.94 89 ILE A N 1
ATOM 693 C CA . ILE A 1 89 ? 0.782 6.952 13.538 1.00 89.94 89 ILE A CA 1
ATOM 694 C C . ILE A 1 89 ? 2.237 7.416 13.683 1.00 89.94 89 ILE A C 1
ATOM 696 O O . ILE A 1 89 ? 3.098 6.968 12.923 1.00 89.94 89 ILE A O 1
ATOM 700 N N . GLY A 1 90 ? 2.530 8.262 14.675 1.00 90.12 90 GLY A N 1
ATOM 701 C CA . GLY A 1 90 ? 3.884 8.743 14.952 1.00 90.12 90 GLY A CA 1
ATOM 702 C C . GLY A 1 90 ? 4.852 7.608 15.291 1.00 90.12 90 GLY A C 1
ATOM 703 O O . GLY A 1 90 ? 5.914 7.497 14.680 1.00 90.12 90 GLY A O 1
ATOM 704 N N . ILE A 1 91 ? 4.466 6.715 16.205 1.00 93.12 91 ILE A N 1
ATOM 705 C CA . ILE A 1 91 ? 5.284 5.558 16.596 1.00 93.12 91 ILE A CA 1
ATOM 706 C C . ILE A 1 91 ? 5.503 4.617 15.403 1.00 93.12 91 ILE A C 1
ATOM 708 O O . ILE A 1 91 ? 6.631 4.191 15.150 1.00 93.12 91 ILE A O 1
ATOM 712 N N . GLY A 1 92 ? 4.458 4.331 14.624 1.00 89.38 92 GLY A N 1
ATOM 713 C CA . GLY A 1 92 ? 4.563 3.507 13.419 1.00 89.38 92 GLY A CA 1
ATOM 714 C C . GLY A 1 92 ? 5.515 4.103 12.379 1.00 89.38 92 GLY A C 1
ATOM 715 O O . GLY A 1 92 ? 6.294 3.374 11.758 1.00 89.38 92 GLY A O 1
ATOM 716 N N . LEU A 1 93 ? 5.512 5.431 12.228 1.00 85.94 93 LEU A N 1
ATOM 717 C CA . LEU A 1 93 ? 6.434 6.145 11.347 1.00 85.94 93 LEU A CA 1
ATOM 718 C C . LEU A 1 93 ? 7.889 6.012 11.817 1.00 85.94 93 LEU A C 1
ATOM 720 O O . LEU A 1 93 ? 8.774 5.754 11.001 1.00 85.94 93 LEU A O 1
ATOM 724 N N . LEU A 1 94 ? 8.129 6.129 13.126 1.00 87.88 94 LEU A N 1
ATOM 725 C CA . LEU A 1 94 ? 9.457 5.963 13.721 1.00 87.88 94 LEU A CA 1
ATOM 726 C C . LEU A 1 94 ? 9.991 4.539 13.547 1.00 87.88 94 LEU A C 1
ATOM 728 O O . LEU A 1 94 ? 11.125 4.367 13.105 1.00 87.88 94 LEU A O 1
ATOM 732 N N . ILE A 1 95 ? 9.171 3.520 13.823 1.00 89.38 95 ILE A N 1
ATOM 733 C CA . ILE A 1 95 ? 9.548 2.109 13.629 1.00 89.38 95 ILE A CA 1
ATOM 734 C C . ILE A 1 95 ? 9.907 1.857 12.163 1.00 89.38 95 ILE A C 1
ATOM 736 O O . ILE A 1 95 ? 10.907 1.203 11.861 1.00 89.38 95 ILE A O 1
ATOM 740 N N . ARG A 1 96 ? 9.122 2.414 11.236 1.00 82.94 96 ARG A N 1
ATOM 741 C CA . ARG A 1 96 ? 9.377 2.288 9.801 1.00 82.94 96 ARG A CA 1
ATOM 742 C C . ARG A 1 96 ? 10.703 2.936 9.402 1.00 82.94 96 ARG A C 1
ATOM 744 O O . ARG A 1 96 ? 11.488 2.292 8.708 1.00 82.94 96 ARG A O 1
ATOM 751 N N . LEU A 1 97 ? 10.983 4.152 9.870 1.00 80.88 97 LEU A N 1
ATOM 752 C CA . LEU A 1 97 ? 12.264 4.827 9.637 1.00 80.88 97 LEU A CA 1
ATOM 753 C C . LEU A 1 97 ? 13.438 4.029 10.210 1.00 80.88 97 LEU A C 1
ATOM 755 O O . LEU A 1 97 ? 14.438 3.834 9.522 1.00 80.88 97 LEU A O 1
ATOM 759 N N . PHE A 1 98 ? 13.292 3.505 11.425 1.00 84.94 98 PHE A N 1
ATOM 760 C CA . PHE A 1 98 ? 14.318 2.692 12.068 1.00 84.94 98 PHE A CA 1
ATOM 761 C C . PHE A 1 98 ? 14.592 1.395 11.293 1.00 84.94 98 PHE A C 1
ATOM 763 O O . PHE A 1 98 ? 15.746 1.046 11.051 1.00 84.94 98 PHE A O 1
ATOM 770 N N . SER A 1 99 ? 13.543 0.712 10.826 1.00 81.31 99 SER A N 1
ATOM 771 C CA . SER A 1 99 ? 13.685 -0.502 10.012 1.00 81.31 99 SER A CA 1
ATOM 772 C C . SER A 1 99 ? 14.364 -0.235 8.663 1.00 81.31 99 SER A C 1
ATOM 774 O O . SER A 1 99 ? 15.219 -1.011 8.241 1.00 81.31 99 SER A O 1
ATOM 776 N N . ALA A 1 100 ? 14.038 0.887 8.009 1.00 77.00 100 ALA A N 1
ATOM 777 C CA . ALA A 1 100 ? 14.667 1.298 6.756 1.00 77.00 100 ALA A CA 1
ATOM 778 C C . ALA A 1 100 ? 16.150 1.638 6.958 1.00 77.00 100 ALA A C 1
ATOM 780 O O . ALA A 1 100 ? 16.994 1.279 6.134 1.00 77.00 100 ALA A O 1
ATOM 781 N N . PHE A 1 101 ? 16.473 2.256 8.093 1.00 72.81 101 PHE A N 1
ATOM 782 C CA . PHE A 1 101 ? 17.843 2.540 8.483 1.00 72.81 101 PHE A CA 1
ATOM 783 C C . PHE A 1 101 ? 18.633 1.247 8.734 1.00 72.81 101 PHE A C 1
ATOM 785 O O . PHE A 1 101 ? 19.726 1.103 8.194 1.00 72.81 101 PHE A O 1
ATOM 792 N N . LEU A 1 102 ? 18.067 0.271 9.455 1.00 78.62 102 LEU A N 1
ATOM 793 C CA . LEU A 1 102 ? 18.684 -1.049 9.663 1.00 78.62 102 LEU A CA 1
ATOM 794 C C . LEU A 1 102 ? 18.933 -1.801 8.351 1.00 78.62 102 LEU A C 1
ATOM 796 O O . LEU A 1 102 ? 20.015 -2.350 8.155 1.00 78.62 102 LEU A O 1
ATOM 800 N N . LEU A 1 103 ? 17.956 -1.799 7.439 1.00 71.88 103 LEU A N 1
ATOM 801 C CA . LEU A 1 103 ? 18.100 -2.422 6.121 1.00 71.88 103 LEU A CA 1
ATOM 802 C C . LEU A 1 103 ? 19.256 -1.789 5.331 1.00 71.88 103 LEU A C 1
ATOM 804 O O . LEU A 1 103 ? 20.018 -2.482 4.663 1.00 71.88 103 LEU A O 1
ATOM 808 N N . SER A 1 104 ? 19.394 -0.469 5.423 1.00 66.38 104 SER A N 1
ATOM 809 C CA . SER A 1 104 ? 20.381 0.293 4.663 1.00 66.38 104 SER A CA 1
ATOM 810 C C . SER A 1 104 ? 21.804 0.203 5.247 1.00 66.38 104 SER A C 1
ATOM 812 O O . SER A 1 104 ? 22.770 0.269 4.491 1.00 66.38 104 SER A O 1
ATOM 814 N N . PHE A 1 105 ? 21.972 -0.118 6.540 1.00 64.56 105 PHE A N 1
ATOM 815 C CA . PHE A 1 105 ? 23.291 -0.489 7.088 1.00 64.56 105 PHE A CA 1
ATOM 816 C C . PHE A 1 105 ? 23.881 -1.731 6.419 1.00 64.56 105 PHE A C 1
ATOM 818 O O . PHE A 1 105 ? 25.092 -1.818 6.231 1.00 64.56 105 PHE A O 1
ATOM 825 N N . CYS A 1 106 ? 23.032 -2.682 6.026 1.00 61.22 106 CYS A N 1
ATOM 826 C CA . CYS A 1 106 ? 23.468 -3.878 5.310 1.00 61.22 106 CYS A CA 1
ATOM 827 C C . CYS A 1 106 ? 23.992 -3.548 3.895 1.00 61.22 106 CYS A C 1
ATOM 829 O O . CYS A 1 106 ? 24.723 -4.345 3.313 1.00 61.22 106 CYS A O 1
ATOM 831 N N . ALA A 1 107 ? 23.675 -2.360 3.360 1.00 63.94 107 ALA A N 1
ATOM 832 C CA . ALA A 1 107 ? 24.090 -1.918 2.031 1.00 63.94 107 ALA A CA 1
ATOM 833 C C . ALA A 1 107 ? 25.467 -1.218 1.993 1.00 63.94 107 ALA A C 1
ATOM 835 O O . ALA A 1 107 ? 25.982 -0.993 0.901 1.00 63.94 107 ALA A O 1
ATOM 836 N N . GLY A 1 108 ? 26.081 -0.894 3.141 1.00 62.41 108 GLY A N 1
ATOM 837 C CA . GLY A 1 108 ? 27.442 -0.331 3.201 1.00 62.41 108 GLY A CA 1
ATOM 838 C C . GLY A 1 108 ? 27.593 1.110 2.682 1.00 62.41 108 GLY A C 1
ATOM 839 O O . GLY A 1 108 ? 28.683 1.489 2.259 1.00 62.41 108 GLY A O 1
ATOM 840 N N . LEU A 1 109 ? 26.518 1.906 2.684 1.00 61.94 109 LEU A 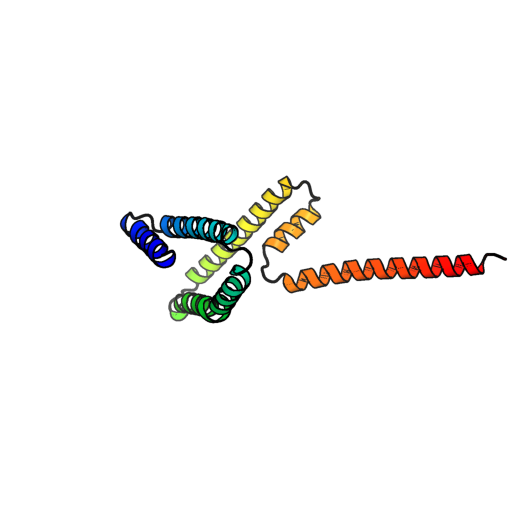N 1
ATOM 841 C CA . LEU A 1 109 ? 26.513 3.309 2.239 1.00 61.94 109 LEU A CA 1
ATOM 842 C C . LEU A 1 109 ? 26.899 4.285 3.363 1.00 61.94 109 LEU A C 1
ATOM 844 O O . LEU A 1 109 ? 26.849 3.955 4.549 1.00 61.94 109 LEU A O 1
ATOM 848 N N . THR A 1 110 ? 27.264 5.519 3.000 1.00 73.25 110 THR A N 1
ATOM 849 C CA . THR A 1 110 ? 27.568 6.563 3.992 1.00 73.25 110 THR A CA 1
ATOM 850 C C . THR A 1 110 ? 26.311 6.991 4.769 1.00 73.25 110 THR A C 1
ATOM 852 O O . THR A 1 110 ? 25.201 6.982 4.234 1.00 73.25 110 THR A O 1
ATOM 855 N N . LEU A 1 111 ? 26.466 7.412 6.037 1.00 63.59 111 LEU A N 1
ATOM 856 C CA . LEU A 1 111 ? 25.346 7.759 6.940 1.00 63.59 111 LEU A CA 1
ATOM 857 C C . LEU A 1 111 ? 24.372 8.799 6.349 1.00 63.59 111 LEU A C 1
ATOM 859 O O . LEU A 1 111 ? 23.172 8.751 6.622 1.00 63.59 111 LEU A O 1
ATOM 863 N N . ALA A 1 112 ? 24.871 9.714 5.512 1.00 68.69 112 ALA A N 1
ATOM 864 C CA . ALA A 1 112 ? 24.052 10.706 4.819 1.00 68.69 112 ALA A CA 1
ATOM 865 C C . ALA A 1 112 ? 23.168 10.079 3.723 1.00 68.69 112 ALA A C 1
ATOM 867 O O . ALA A 1 112 ? 21.981 10.392 3.629 1.00 68.69 112 ALA A O 1
ATOM 868 N N . GLU A 1 113 ? 23.706 9.156 2.924 1.00 66.06 113 GLU A N 1
ATOM 869 C CA . GLU A 1 113 ? 22.956 8.460 1.869 1.00 66.06 113 GLU A CA 1
ATOM 870 C C . GLU A 1 113 ? 21.932 7.488 2.462 1.00 66.06 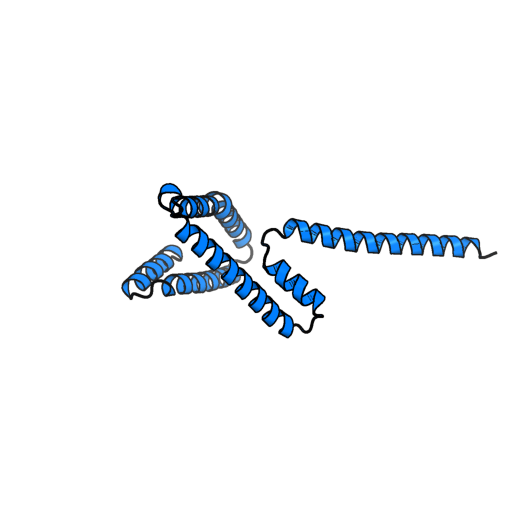113 GLU A C 1
ATOM 872 O O . GLU A 1 113 ? 20.800 7.374 1.988 1.00 66.06 113 GLU A O 1
ATOM 877 N N . GLN A 1 114 ? 22.299 6.846 3.566 1.00 68.19 114 GLN A N 1
ATOM 878 C CA . GLN A 1 114 ? 21.440 5.940 4.311 1.00 68.19 114 GLN A CA 1
ATOM 879 C C . GLN A 1 114 ? 20.212 6.650 4.914 1.00 68.19 114 GLN A C 1
ATOM 881 O O . GLN A 1 114 ? 19.099 6.107 4.874 1.00 68.19 114 GLN A O 1
ATOM 886 N N . ALA A 1 115 ? 20.378 7.884 5.402 1.00 67.75 115 ALA A N 1
ATOM 887 C CA . ALA A 1 115 ? 19.267 8.727 5.846 1.00 67.75 115 ALA A CA 1
ATOM 888 C C . ALA A 1 115 ? 18.368 9.160 4.672 1.00 67.75 115 ALA A C 1
ATOM 890 O O . ALA A 1 115 ? 17.142 9.085 4.779 1.00 67.75 115 ALA A O 1
ATOM 891 N N . LEU A 1 116 ? 18.953 9.528 3.525 1.00 66.19 116 LEU A N 1
ATOM 892 C CA . LEU A 1 116 ? 18.200 9.902 2.319 1.00 66.19 116 LEU A CA 1
ATOM 893 C C . LEU A 1 116 ? 17.350 8.745 1.777 1.00 66.19 116 LEU A C 1
ATOM 895 O O . LEU A 1 116 ? 16.190 8.950 1.427 1.00 66.19 116 LEU A O 1
ATOM 899 N N . ILE A 1 117 ? 17.887 7.524 1.764 1.00 67.75 117 ILE A N 1
ATOM 900 C CA . ILE A 1 117 ? 17.161 6.316 1.340 1.00 67.75 117 ILE A CA 1
ATOM 901 C C . ILE A 1 117 ? 16.018 5.994 2.307 1.00 67.75 117 ILE A C 1
ATOM 903 O O . ILE A 1 117 ? 14.902 5.704 1.875 1.00 67.75 117 ILE A O 1
ATOM 907 N N . SER A 1 118 ? 16.265 6.101 3.614 1.00 67.31 118 SER A N 1
ATOM 908 C CA . SER A 1 118 ? 15.248 5.839 4.641 1.00 67.31 118 SER A CA 1
ATOM 909 C C . SER A 1 118 ? 14.082 6.833 4.564 1.00 67.31 118 SER A C 1
ATOM 911 O O . SER A 1 118 ? 12.922 6.439 4.688 1.00 67.31 118 SER A O 1
ATOM 913 N N . VAL A 1 119 ? 14.370 8.109 4.281 1.00 64.50 119 VAL A N 1
ATOM 914 C CA . VAL A 1 119 ? 13.351 9.152 4.066 1.00 64.50 119 VAL A CA 1
ATOM 915 C C . VAL A 1 119 ? 12.646 8.988 2.712 1.00 64.50 119 VAL A C 1
ATOM 917 O O . VAL A 1 119 ? 11.430 9.166 2.628 1.00 64.50 119 VAL A O 1
ATOM 920 N N . ALA A 1 120 ? 13.354 8.573 1.658 1.00 64.19 120 ALA A N 1
ATOM 921 C CA . ALA A 1 120 ? 12.753 8.286 0.352 1.00 64.19 120 ALA A CA 1
ATOM 922 C C . ALA A 1 120 ? 11.750 7.116 0.406 1.00 64.19 120 ALA A C 1
ATOM 924 O O . ALA A 1 120 ? 10.733 7.140 -0.287 1.00 64.19 120 ALA A O 1
ATOM 925 N N . LEU A 1 121 ? 11.985 6.125 1.273 1.00 61.41 121 LEU A N 1
ATOM 926 C CA . LEU A 1 121 ? 11.075 4.995 1.521 1.00 61.41 121 LEU A CA 1
ATOM 927 C C . LEU A 1 121 ? 9.796 5.386 2.292 1.00 61.41 121 LEU A C 1
ATOM 929 O O . LEU A 1 121 ? 8.842 4.597 2.354 1.00 61.41 121 LEU A O 1
ATOM 933 N N . LEU A 1 122 ? 9.764 6.586 2.882 1.00 64.00 122 LEU A N 1
ATOM 934 C CA . LEU A 1 122 ? 8.632 7.113 3.645 1.00 64.00 122 LEU A CA 1
ATOM 935 C C . LEU A 1 122 ? 7.554 7.728 2.744 1.00 64.00 122 LEU A C 1
ATOM 937 O O . LEU A 1 122 ? 6.362 7.586 3.009 1.00 64.00 122 LEU A O 1
ATOM 941 N N . SER A 1 123 ? 7.959 8.401 1.666 1.00 50.56 123 SER A N 1
ATOM 942 C CA . SER A 1 123 ? 7.055 9.193 0.835 1.00 50.56 123 SER A CA 1
ATOM 943 C C . SER A 1 123 ? 6.700 8.466 -0.462 1.00 50.56 123 SER A C 1
ATOM 945 O O . SER A 1 123 ? 7.477 8.404 -1.415 1.00 50.56 123 SER A O 1
ATOM 947 N N . LYS A 1 124 ? 5.456 7.986 -0.563 1.00 48.09 124 LYS A N 1
ATOM 948 C CA . LYS A 1 124 ? 4.859 7.597 -1.855 1.00 48.09 124 LYS A CA 1
ATOM 949 C C . LYS A 1 124 ? 4.625 8.804 -2.795 1.00 48.09 124 LYS A C 1
ATOM 951 O O . LYS A 1 124 ? 4.203 8.598 -3.927 1.00 48.09 124 LYS A O 1
ATOM 956 N N . ALA A 1 125 ? 4.934 10.037 -2.368 1.00 48.94 125 ALA A N 1
ATOM 957 C CA . ALA A 1 125 ? 4.810 11.284 -3.135 1.00 48.94 125 ALA A CA 1
ATOM 958 C C . ALA A 1 125 ? 6.153 11.795 -3.716 1.00 48.94 125 ALA A C 1
ATOM 960 O O . ALA A 1 125 ? 6.280 12.944 -4.128 1.00 48.94 125 ALA A O 1
ATOM 961 N N . THR A 1 126 ? 7.169 10.934 -3.806 1.00 46.19 126 THR A N 1
ATOM 962 C CA . THR A 1 126 ? 8.521 11.257 -4.314 1.00 46.19 126 THR A CA 1
ATOM 963 C C . THR A 1 126 ? 8.609 11.260 -5.850 1.00 46.19 126 THR A C 1
ATOM 965 O O . THR A 1 126 ? 9.702 11.256 -6.411 1.00 46.19 126 THR A O 1
ATOM 968 N N . ILE A 1 127 ? 7.483 11.295 -6.578 1.00 49.12 127 ILE A N 1
ATOM 969 C CA . ILE A 1 127 ? 7.528 11.576 -8.023 1.00 49.12 127 ILE A CA 1
ATOM 970 C C . ILE A 1 127 ? 8.127 12.982 -8.227 1.00 49.12 127 ILE A C 1
ATOM 972 O O . ILE A 1 127 ? 8.990 13.152 -9.079 1.00 49.12 127 ILE A O 1
ATOM 976 N N . GLN A 1 128 ? 7.795 13.958 -7.370 1.00 40.62 128 GLN A N 1
ATOM 977 C CA . GLN A 1 128 ? 8.340 15.323 -7.436 1.00 40.62 128 GLN A CA 1
ATOM 978 C C . GLN A 1 128 ? 9.831 15.429 -7.074 1.00 40.62 128 GLN A C 1
ATOM 980 O O . GLN A 1 128 ? 10.575 16.118 -7.767 1.00 40.62 128 GLN A O 1
ATOM 985 N N . VAL A 1 129 ? 10.303 14.733 -6.036 1.00 49.22 129 VAL A N 1
ATOM 986 C CA . VAL A 1 129 ? 11.705 14.854 -5.584 1.00 49.22 129 VAL A CA 1
ATOM 987 C C . VAL A 1 129 ? 12.671 14.160 -6.550 1.00 49.22 129 VAL A C 1
ATOM 989 O O . VAL A 1 129 ? 13.766 14.665 -6.786 1.00 49.22 129 VAL A O 1
ATOM 992 N N . ASN A 1 130 ? 12.266 13.057 -7.189 1.00 53.69 130 ASN A N 1
ATOM 993 C CA . ASN A 1 130 ? 13.130 12.365 -8.148 1.00 53.69 130 ASN A CA 1
ATOM 994 C C . ASN A 1 130 ? 13.373 13.198 -9.423 1.00 53.69 130 ASN A C 1
ATOM 996 O O . ASN A 1 130 ? 14.480 13.200 -9.963 1.00 53.69 130 ASN A O 1
ATOM 1000 N N . TYR A 1 131 ? 12.377 13.974 -9.875 1.00 55.38 131 TYR A N 1
ATOM 1001 C CA . TYR A 1 131 ? 12.587 14.946 -10.953 1.00 55.38 131 TYR A CA 1
ATOM 1002 C C . TYR A 1 131 ? 13.542 16.067 -10.531 1.00 55.38 131 TYR A C 1
ATOM 1004 O O . TYR A 1 131 ? 14.420 16.422 -11.312 1.00 55.38 131 TYR A O 1
ATOM 1012 N N . ILE A 1 132 ? 13.435 16.572 -9.297 1.00 53.97 132 ILE A N 1
ATOM 1013 C CA . ILE A 1 132 ? 14.316 17.628 -8.768 1.00 53.97 132 ILE A CA 1
ATOM 1014 C C . ILE A 1 132 ? 15.773 17.148 -8.678 1.00 53.97 132 ILE A C 1
ATOM 1016 O O . ILE A 1 132 ? 16.682 17.842 -9.137 1.00 53.97 132 ILE A O 1
ATOM 1020 N N . ILE A 1 133 ? 16.008 15.936 -8.165 1.00 58.47 133 ILE A N 1
ATOM 1021 C CA . ILE A 1 133 ? 17.354 15.349 -8.071 1.00 58.47 133 ILE A CA 1
ATOM 1022 C C . ILE A 1 133 ? 17.942 15.128 -9.472 1.00 58.47 133 ILE A C 1
ATOM 1024 O O . ILE A 1 133 ? 19.092 15.491 -9.728 1.00 58.47 133 ILE A O 1
ATOM 1028 N N . LYS A 1 134 ? 17.151 14.604 -10.417 1.00 56.72 134 LYS A N 1
ATOM 1029 C CA . LYS A 1 134 ? 17.611 14.383 -11.795 1.00 56.72 134 LYS A CA 1
ATOM 1030 C C . LYS A 1 134 ? 17.920 15.694 -12.527 1.00 56.72 134 LYS A C 1
ATOM 1032 O O . LYS A 1 134 ? 18.886 15.747 -13.286 1.00 56.72 134 LYS A O 1
ATOM 1037 N N . LEU A 1 135 ? 17.156 16.757 -12.265 1.00 53.12 135 LEU A N 1
ATOM 1038 C CA . LEU A 1 135 ? 17.398 18.091 -12.819 1.00 53.12 135 LEU A CA 1
ATOM 1039 C C . LEU A 1 135 ? 18.695 18.707 -12.269 1.00 53.12 135 LEU A C 1
ATOM 1041 O O . LEU A 1 135 ? 19.454 19.317 -13.020 1.00 53.12 135 LEU A O 1
ATOM 1045 N N . HIS A 1 136 ? 18.992 18.497 -10.982 1.00 54.31 136 HIS A N 1
ATOM 1046 C CA . HIS A 1 136 ? 20.227 18.984 -10.364 1.00 54.31 136 HIS A CA 1
ATOM 1047 C C . HIS A 1 136 ? 21.477 18.273 -10.915 1.00 54.31 136 HIS A C 1
ATOM 1049 O O . HIS A 1 136 ? 22.458 18.931 -11.267 1.00 54.31 136 HIS A O 1
ATOM 1055 N N . TYR A 1 137 ? 21.417 16.947 -11.090 1.00 57.75 137 TYR A N 1
ATOM 1056 C CA . TYR A 1 137 ? 22.500 16.170 -11.712 1.00 57.75 137 TYR A CA 1
ATOM 1057 C C . TYR A 1 137 ? 22.706 16.510 -13.197 1.00 57.75 137 TYR A C 1
ATOM 1059 O O . TYR A 1 137 ? 23.844 16.585 -13.663 1.00 57.75 137 TYR A O 1
ATOM 1067 N N . PHE A 1 138 ? 21.626 16.763 -13.941 1.00 59.94 138 PHE A N 1
ATOM 1068 C CA . PHE A 1 138 ? 21.709 17.194 -15.338 1.00 59.94 138 PHE A CA 1
ATOM 1069 C C . PHE A 1 138 ? 22.347 18.589 -15.471 1.00 59.94 138 PHE A C 1
ATOM 1071 O O . PHE A 1 138 ? 23.199 18.797 -16.332 1.00 59.94 138 PHE A O 1
ATOM 1078 N N . ASN A 1 139 ? 22.015 19.524 -14.573 1.00 48.72 139 ASN A N 1
ATOM 1079 C CA . ASN A 1 139 ? 22.577 20.879 -14.576 1.00 48.72 139 ASN A CA 1
ATOM 1080 C C . ASN A 1 139 ? 24.099 20.884 -14.300 1.00 48.72 139 ASN A C 1
ATOM 1082 O O . ASN A 1 139 ? 24.867 21.528 -15.013 1.00 48.72 139 ASN A O 1
ATOM 1086 N N . GLN A 1 140 ? 24.564 20.066 -13.350 1.00 55.09 140 GLN A N 1
ATOM 1087 C CA . GLN A 1 140 ? 25.999 19.878 -13.071 1.00 55.09 140 GLN A CA 1
ATOM 1088 C C . GLN A 1 140 ? 26.780 19.326 -14.283 1.00 55.09 140 GLN A C 1
ATOM 1090 O O . GLN A 1 140 ? 27.917 19.731 -14.544 1.00 55.09 140 GLN A O 1
ATOM 1095 N N . HIS A 1 141 ? 26.170 18.433 -15.070 1.00 55.38 141 HIS A N 1
ATOM 1096 C CA . HIS A 1 141 ? 26.786 17.885 -16.283 1.00 55.38 141 HIS A CA 1
ATOM 1097 C C . HIS A 1 141 ? 26.902 18.916 -17.417 1.00 55.38 141 HIS A C 1
ATOM 1099 O O . HIS A 1 141 ? 27.917 18.946 -18.118 1.00 55.38 141 HIS A O 1
ATOM 1105 N N . LEU A 1 142 ? 25.900 19.783 -17.577 1.00 57.03 142 LEU A N 1
ATOM 1106 C CA . LEU A 1 142 ? 25.887 20.850 -18.585 1.00 57.03 142 LEU A CA 1
ATOM 1107 C C . LEU A 1 142 ? 26.945 21.926 -18.300 1.00 57.03 142 LEU A C 1
ATOM 1109 O O . LEU A 1 142 ? 27.639 22.356 -19.222 1.00 57.03 142 LEU A O 1
ATOM 1113 N N . ILE A 1 143 ? 27.145 22.291 -17.030 1.00 57.03 143 ILE A N 1
ATOM 1114 C CA . ILE A 1 143 ? 28.179 23.256 -16.618 1.00 57.03 143 ILE A CA 1
ATOM 1115 C C . ILE A 1 143 ? 29.589 22.724 -16.927 1.00 57.03 143 ILE A C 1
ATOM 1117 O O . ILE A 1 143 ? 30.423 23.464 -17.453 1.00 57.03 143 ILE A O 1
ATOM 1121 N N . LYS A 1 144 ? 29.851 21.430 -16.691 1.00 56.44 144 LYS A N 1
ATOM 1122 C CA . LYS A 1 144 ? 31.129 20.796 -17.069 1.00 56.44 144 LYS A CA 1
ATOM 1123 C C . LYS A 1 144 ? 31.368 20.814 -18.580 1.00 56.44 144 LYS A C 1
ATOM 1125 O O . LYS A 1 144 ? 32.476 21.133 -19.005 1.00 56.44 144 LYS A O 1
ATOM 1130 N N . TYR A 1 145 ? 30.349 20.517 -19.388 1.00 58.66 145 TYR A N 1
ATOM 1131 C CA . TYR A 1 145 ? 30.461 20.568 -20.851 1.00 58.66 145 TYR A CA 1
ATOM 1132 C C . TYR A 1 145 ? 30.759 21.983 -21.361 1.00 58.66 145 TYR A C 1
ATOM 1134 O O . TYR A 1 145 ? 31.603 22.153 -22.241 1.00 58.66 145 TYR A O 1
ATOM 1142 N N . TYR A 1 146 ? 30.114 23.000 -20.785 1.00 55.50 146 TYR A N 1
ATOM 1143 C CA . TYR A 1 146 ? 30.336 24.391 -21.177 1.00 55.50 146 TYR A CA 1
ATOM 1144 C C . TYR A 1 146 ? 31.736 24.887 -20.792 1.00 55.50 146 TYR A C 1
ATOM 1146 O O . TYR A 1 146 ? 32.410 25.512 -21.611 1.00 55.50 146 TYR A O 1
ATOM 1154 N N . LEU A 1 147 ? 32.215 24.543 -19.591 1.00 56.72 147 LEU A N 1
ATOM 1155 C CA . LEU A 1 147 ? 33.579 24.853 -19.154 1.00 56.72 147 LEU A CA 1
ATOM 1156 C C . LEU A 1 147 ? 34.629 24.188 -20.051 1.00 56.72 147 LEU A C 1
ATOM 1158 O O . LEU A 1 147 ? 35.522 24.874 -20.533 1.00 56.72 147 LEU A O 1
ATOM 1162 N N . ILE A 1 148 ? 34.479 22.896 -20.358 1.00 61.84 148 ILE A N 1
ATOM 1163 C CA . ILE A 1 148 ? 35.402 22.158 -21.238 1.00 61.84 148 ILE A CA 1
ATOM 1164 C C . ILE A 1 148 ? 35.433 22.762 -22.648 1.00 61.84 148 ILE A C 1
ATOM 1166 O O . ILE A 1 148 ? 36.503 22.889 -23.248 1.00 61.84 148 ILE A O 1
ATOM 1170 N N . ASN A 1 149 ? 34.280 23.168 -23.183 1.00 58.34 149 ASN A N 1
ATOM 1171 C CA . ASN A 1 149 ? 34.212 23.764 -24.513 1.00 58.34 149 ASN A CA 1
ATOM 1172 C C . ASN A 1 149 ? 34.857 25.163 -24.550 1.00 58.34 149 ASN A C 1
ATOM 1174 O O . ASN A 1 149 ? 35.565 25.486 -25.502 1.00 58.34 149 ASN A O 1
ATOM 1178 N N . ILE A 1 150 ? 34.698 25.967 -23.492 1.00 61.44 150 ILE A N 1
ATOM 1179 C CA . ILE A 1 150 ? 35.379 27.264 -23.352 1.00 61.44 150 ILE A CA 1
ATOM 1180 C C . ILE A 1 150 ? 36.896 27.072 -23.210 1.00 61.44 150 ILE A C 1
ATOM 1182 O O . ILE A 1 150 ? 37.655 27.752 -23.901 1.00 61.44 150 ILE A O 1
ATOM 1186 N N . THR A 1 151 ? 37.355 26.121 -22.391 1.00 57.84 151 THR A N 1
ATOM 1187 C CA . THR A 1 151 ? 38.789 25.826 -22.231 1.00 57.84 151 THR A CA 1
ATOM 1188 C C . THR A 1 151 ? 39.418 25.359 -23.546 1.00 57.84 151 THR A C 1
ATOM 1190 O O . THR A 1 151 ? 40.486 25.843 -23.914 1.00 57.84 151 THR A O 1
ATOM 1193 N N . ASN A 1 152 ? 38.738 24.499 -24.3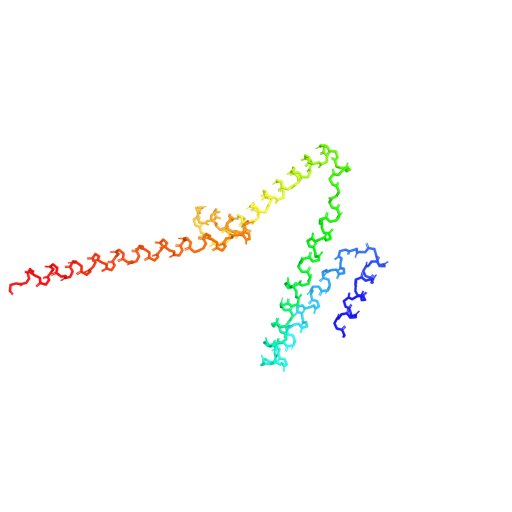09 1.00 56.91 152 ASN A N 1
ATOM 1194 C CA . ASN A 1 152 ? 39.219 24.047 -25.619 1.00 56.91 152 ASN A CA 1
ATOM 1195 C C . ASN A 1 152 ? 39.252 25.172 -26.662 1.00 56.91 152 ASN A C 1
ATOM 1197 O O . ASN A 1 152 ? 40.171 25.227 -27.479 1.00 56.91 152 ASN A O 1
ATOM 1201 N N . ASN A 1 153 ? 38.285 26.090 -26.632 1.00 56.59 153 ASN A N 1
ATOM 1202 C CA . ASN A 1 153 ? 38.247 27.222 -27.557 1.00 56.59 153 ASN A CA 1
ATOM 1203 C C . ASN A 1 153 ? 39.326 28.273 -27.222 1.00 56.59 153 ASN A C 1
ATOM 1205 O O . ASN A 1 153 ? 39.947 28.834 -28.123 1.00 56.59 153 ASN A O 1
ATOM 1209 N N . LEU A 1 154 ? 39.629 28.473 -25.933 1.00 57.41 154 LEU A N 1
ATOM 1210 C CA . LEU A 1 154 ? 40.762 29.291 -25.486 1.00 57.41 154 LEU A CA 1
ATOM 1211 C C . LEU A 1 154 ? 42.114 28.649 -25.830 1.00 57.41 154 LEU A C 1
ATOM 1213 O O . LEU A 1 154 ? 43.012 29.344 -26.299 1.00 57.41 154 LEU A O 1
ATOM 1217 N N . TYR A 1 155 ? 42.249 27.328 -25.686 1.00 53.72 155 TYR A N 1
ATOM 1218 C CA . TYR A 1 155 ? 43.467 26.601 -26.063 1.00 53.72 155 TYR A CA 1
ATOM 1219 C C . TYR A 1 155 ? 43.735 26.663 -27.577 1.00 53.72 155 TYR A C 1
ATOM 1221 O O . TYR A 1 155 ? 44.877 26.800 -28.011 1.00 53.72 155 TYR A O 1
ATOM 1229 N N . ARG A 1 156 ? 42.678 26.641 -28.400 1.00 56.97 156 ARG A N 1
ATOM 1230 C CA . ARG A 1 156 ? 42.774 26.776 -29.863 1.00 56.97 156 ARG A CA 1
ATOM 1231 C C . ARG A 1 156 ? 43.161 28.189 -30.318 1.00 56.97 156 ARG A C 1
ATOM 1233 O O . ARG A 1 156 ? 43.734 28.327 -31.389 1.00 56.97 156 ARG A O 1
ATOM 1240 N N . LYS A 1 157 ? 42.877 29.215 -29.506 1.00 56.19 157 LYS A N 1
ATOM 1241 C CA . LYS A 1 157 ? 43.256 30.621 -29.744 1.00 56.19 157 LYS A CA 1
ATOM 1242 C C . LYS A 1 157 ? 44.674 30.975 -29.274 1.00 56.19 157 LYS A C 1
ATOM 1244 O O . LYS A 1 157 ? 45.179 32.018 -29.666 1.00 56.19 157 LYS A O 1
ATOM 1249 N N . MET A 1 158 ? 45.287 30.142 -28.427 1.00 53.59 158 MET A N 1
ATOM 1250 C CA . MET A 1 158 ? 46.647 30.328 -27.891 1.00 53.59 158 MET A CA 1
ATOM 1251 C C . MET A 1 158 ? 47.723 29.512 -28.625 1.00 53.59 158 MET A C 1
ATOM 1253 O O . MET A 1 158 ? 48.900 29.628 -28.290 1.00 53.59 158 MET A O 1
ATOM 1257 N N . LYS A 1 159 ? 47.350 28.697 -29.621 1.00 47.03 159 LYS A N 1
ATOM 1258 C CA . LYS A 1 159 ? 48.319 28.130 -30.565 1.00 47.03 159 LYS A CA 1
ATOM 1259 C C . LYS A 1 159 ? 48.614 29.177 -31.653 1.00 47.03 159 LYS A C 1
ATOM 1261 O O . LYS A 1 159 ? 47.650 29.586 -32.300 1.00 47.03 159 LYS A O 1
ATOM 1266 N N . PRO A 1 160 ? 49.875 29.624 -31.808 1.00 55.00 160 PRO A N 1
ATOM 1267 C CA . PRO A 1 160 ? 50.272 30.548 -32.870 1.00 55.00 160 PRO A CA 1
ATOM 1268 C C . PRO A 1 160 ? 50.122 29.922 -34.260 1.00 55.00 160 PRO A C 1
ATOM 1270 O O . PRO A 1 160 ? 50.235 28.676 -34.365 1.00 55.00 160 PRO A O 1
#

Sequence (160 aa):
MLLSTALAFLFGSRAIGCQSGGVFAIAVLTIIAVYRWKLDNRYKIIKEEKAFTVMFQLFSMPVMFALIGYDFEITNLGIQTILTGFAIIGIGLLIRLFSAFLLSFCAGLTLAEQALISVALLSKATIQVNYIIKLHYFNQHLIKYYLINITNNLYRKMKP

Radius of gyration: 26.05 Å; chains: 1; bounding box: 69×52×56 Å

pLDDT: mean 76.54, std 14.97, range [40.62, 94.0]

InterPro domains:
  IPR051843 Monovalent cation:proton antiporter 1 [PTHR31102] (1-129)

Secondary structure (DSSP, 8-state):
-HHHHHHHHHHHHHHTT-TTHHHHHHHHHHHHHHHHHHHH-TTTHHHHHHHHHHHIIIIIHHHHHHHHHHH--GGG--HHHHHHHHHHHHHHHHHHHHHHHHHHHTTT--HHHHHHHHHHTT-TTTHHHHHHHHHHHHHHHHHHHHHHHHHHHHHHHS--